Protein AF-A0A8X7CI23-F1 (afdb_monomer)

pLDDT: mean 81.26, std 14.72, range [52.5, 96.38]

Nearest PDB structures (foldseek):
  6j4f-assembly2_B  TM=7.110E-01  e=5.599E+00  Arabidopsis thaliana
  6rw9-assembly1_A  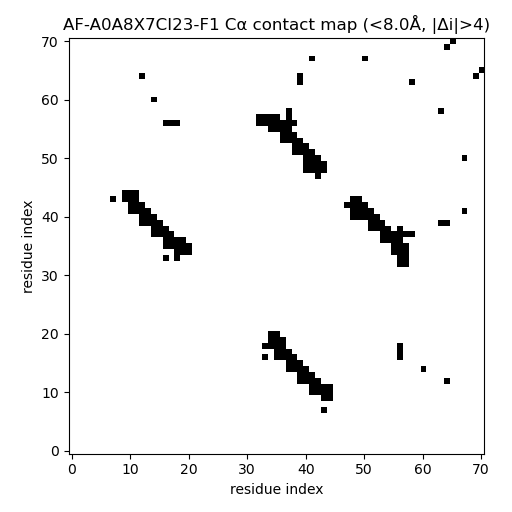TM=3.508E-01  e=2.877E+00  Morganella morganii subsp. morganii
  7ua4-assembly1_A  TM=1.714E-01  e=1.773E+00  Homo sapiens
  6rw8-assembly1_A  TM=2.076E-01  e=3.894E+00  Xenorhabdus nematophila
  8tv0-assembly1_E  TM=2.827E-01  e=4.960E+00  Xenorhabdus nematophila

Structure (mmCIF, N/CA/C/O backbone):
data_AF-A0A8X7CI23-F1
#
_entry.id   AF-A0A8X7CI23-F1
#
loop_
_atom_site.group_PDB
_atom_site.id
_atom_site.type_symbol
_atom_site.label_atom_id
_atom_site.label_alt_id
_atom_site.label_comp_id
_atom_site.label_asym_id
_atom_site.label_entity_id
_atom_site.label_seq_id
_atom_site.pdbx_PDB_ins_code
_atom_site.Cartn_x
_atom_site.Cartn_y
_atom_site.Cartn_z
_atom_site.occupancy
_atom_site.B_iso_or_equiv
_atom_site.auth_seq_id
_atom_site.auth_comp_id
_atom_site.auth_asym_id
_atom_site.auth_atom_id
_atom_site.pdbx_PDB_model_num
ATOM 1 N N . MET A 1 1 ? -20.665 -3.697 8.218 1.00 57.19 1 MET A N 1
ATOM 2 C CA . MET A 1 1 ? -20.486 -4.633 9.351 1.00 57.19 1 MET A CA 1
ATOM 3 C C . MET A 1 1 ? -21.086 -4.000 10.594 1.00 57.19 1 MET A C 1
ATOM 5 O O . MET A 1 1 ? -20.733 -2.867 10.897 1.00 57.19 1 MET A O 1
ATOM 9 N N . ILE A 1 2 ? -22.020 -4.673 11.268 1.00 56.41 2 ILE A N 1
ATOM 10 C CA .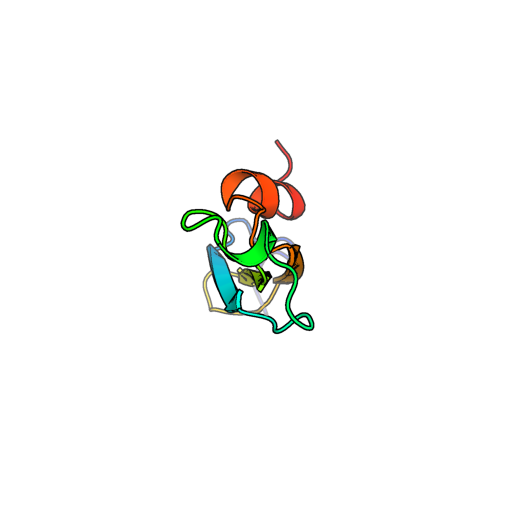 ILE A 1 2 ? -22.585 -4.194 12.540 1.00 56.41 2 ILE A CA 1
ATOM 11 C C . ILE A 1 2 ? -21.458 -4.160 13.585 1.00 56.41 2 ILE A C 1
ATOM 13 O O . ILE A 1 2 ? -20.748 -5.148 13.744 1.00 56.41 2 ILE A O 1
ATOM 17 N N . GLY A 1 3 ? -21.260 -3.012 14.241 1.00 64.94 3 GLY A N 1
ATOM 18 C CA . GLY A 1 3 ? -20.310 -2.854 15.353 1.00 64.94 3 GLY A CA 1
ATOM 19 C C . GLY A 1 3 ? -18.885 -2.393 15.011 1.00 64.94 3 GLY A C 1
ATOM 20 O O . GLY A 1 3 ? -18.091 -2.235 15.932 1.00 64.94 3 GLY A O 1
ATOM 21 N N . LYS A 1 4 ? -18.535 -2.136 13.739 1.00 63.09 4 LYS A N 1
ATOM 22 C CA . LYS A 1 4 ? -17.226 -1.548 13.378 1.00 63.09 4 LYS A CA 1
ATOM 23 C C . LYS A 1 4 ? -17.340 -0.055 13.072 1.00 63.09 4 LYS A C 1
ATOM 25 O O . LYS A 1 4 ? -18.285 0.371 12.409 1.00 63.09 4 LYS A O 1
ATOM 30 N N . ASN A 1 5 ? -16.364 0.726 13.541 1.00 67.25 5 ASN A N 1
ATOM 31 C CA . ASN A 1 5 ? -16.245 2.141 13.198 1.00 67.25 5 ASN A CA 1
ATOM 32 C C . ASN A 1 5 ? -16.076 2.289 11.674 1.00 67.25 5 ASN A C 1
ATOM 34 O O . ASN A 1 5 ? -15.409 1.467 11.046 1.00 67.25 5 ASN A O 1
ATOM 38 N N . LYS A 1 6 ? -16.704 3.310 11.076 1.00 71.88 6 LYS A N 1
ATOM 39 C CA . LYS A 1 6 ? -16.631 3.556 9.624 1.00 71.88 6 LYS A CA 1
ATOM 40 C C . LYS A 1 6 ? -15.202 3.852 9.170 1.00 71.88 6 LYS A C 1
ATOM 42 O O . LYS A 1 6 ? -14.863 3.566 8.028 1.00 71.88 6 LYS A O 1
ATOM 47 N N . THR A 1 7 ? -14.386 4.386 10.075 1.00 76.06 7 THR A N 1
ATOM 48 C CA . THR A 1 7 ? -12.959 4.609 9.859 1.00 76.06 7 THR A CA 1
ATOM 49 C C . THR A 1 7 ? -12.170 3.483 10.533 1.00 76.06 7 THR A C 1
ATOM 51 O O . THR A 1 7 ? -12.287 3.318 11.753 1.00 76.06 7 THR A O 1
ATOM 54 N N . PRO A 1 8 ? -11.385 2.692 9.782 1.00 78.81 8 PRO A N 1
ATOM 55 C CA . PRO A 1 8 ? -10.549 1.650 10.362 1.00 78.81 8 PRO A CA 1
ATOM 56 C C . PRO A 1 8 ? -9.44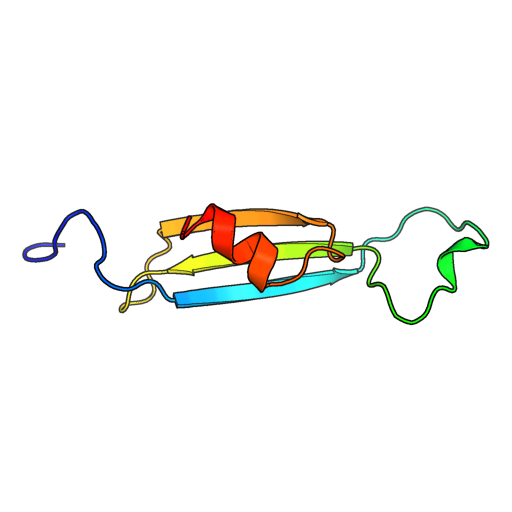6 2.281 11.218 1.00 78.81 8 PRO A C 1
ATOM 58 O O . PRO A 1 8 ? -8.793 3.232 10.801 1.00 78.81 8 PRO A O 1
ATOM 61 N N . SER A 1 9 ? -9.231 1.751 12.423 1.00 84.75 9 SER A N 1
ATOM 62 C CA . SER A 1 9 ? -8.171 2.233 13.325 1.00 84.75 9 SER A CA 1
ATOM 63 C C . SER A 1 9 ? -6.788 1.684 12.969 1.00 84.75 9 SER A C 1
ATOM 65 O O . SER A 1 9 ? -5.781 2.235 13.396 1.00 84.75 9 SER A O 1
ATOM 67 N N . VAL A 1 10 ? -6.740 0.585 12.212 1.00 88.19 10 VAL A N 1
ATOM 68 C CA . VAL A 1 10 ? -5.518 -0.069 11.733 1.00 88.19 10 VAL A CA 1
ATOM 69 C C . VAL A 1 10 ? -5.749 -0.485 10.286 1.00 88.19 10 VAL A C 1
ATOM 71 O O . VAL A 1 10 ? -6.796 -1.057 9.971 1.00 88.19 10 VAL A O 1
ATOM 74 N N . GLY A 1 11 ? -4.764 -0.218 9.431 1.00 90.88 11 GLY A N 1
ATOM 75 C CA . GLY A 1 11 ? -4.708 -0.705 8.057 1.00 90.88 11 GLY A CA 1
ATOM 76 C C . GLY A 1 11 ? -3.420 -1.486 7.813 1.00 90.88 11 GLY A C 1
ATOM 77 O O . GLY A 1 11 ? -2.378 -1.163 8.381 1.00 90.88 11 GLY A O 1
ATOM 78 N N . ILE A 1 12 ? -3.499 -2.519 6.979 1.00 94.38 12 ILE A N 1
ATOM 79 C CA . ILE A 1 12 ? -2.349 -3.309 6.529 1.00 94.38 12 ILE A CA 1
ATOM 80 C C . ILE A 1 12 ? -2.084 -2.927 5.078 1.00 94.38 12 ILE A C 1
ATOM 82 O O . ILE A 1 12 ? -3.001 -2.981 4.260 1.00 94.38 12 ILE A O 1
ATOM 86 N N . ILE A 1 13 ? -0.847 -2.534 4.773 1.00 94.88 13 ILE A N 1
ATOM 87 C CA . ILE A 1 13 ? -0.422 -2.173 3.419 1.00 94.88 13 ILE A CA 1
ATOM 88 C C . ILE A 1 13 ? 0.440 -3.299 2.864 1.00 94.88 13 ILE A C 1
ATOM 90 O O . ILE A 1 13 ? 1.444 -3.666 3.473 1.00 94.88 13 ILE A O 1
ATOM 94 N N . ASP A 1 14 ? 0.063 -3.797 1.694 1.00 94.62 14 ASP A N 1
ATOM 95 C CA . ASP A 1 14 ? 0.888 -4.696 0.891 1.00 94.62 14 ASP A CA 1
ATOM 96 C C . ASP A 1 14 ? 1.288 -4.010 -0.416 1.00 94.62 14 ASP A C 1
ATOM 98 O O . ASP A 1 14 ? 0.515 -3.225 -0.979 1.00 94.62 14 ASP A O 1
ATOM 102 N N . SER A 1 15 ? 2.499 -4.295 -0.899 1.00 93.25 15 SER A N 1
ATOM 103 C CA . SER A 1 15 ? 2.994 -3.741 -2.153 1.00 93.25 15 SER A CA 1
ATOM 104 C C . SER A 1 15 ? 3.537 -4.812 -3.087 1.00 93.25 15 SER A C 1
ATOM 106 O O . SER A 1 15 ? 4.237 -5.743 -2.696 1.00 93.25 15 SER A O 1
ATOM 108 N N . GLN A 1 16 ? 3.234 -4.663 -4.376 1.00 93.56 16 GLN A N 1
ATOM 109 C CA . GLN A 1 16 ? 3.710 -5.585 -5.399 1.00 93.56 16 GLN A CA 1
ATOM 110 C C . GLN A 1 16 ? 4.138 -4.833 -6.650 1.00 93.56 16 GLN A C 1
ATOM 112 O O . GLN A 1 16 ? 3.423 -3.961 -7.136 1.00 93.56 16 GLN A O 1
ATOM 117 N N . SER A 1 17 ? 5.293 -5.203 -7.203 1.00 91.06 17 SER A N 1
ATOM 118 C CA . SER A 1 17 ? 5.807 -4.649 -8.459 1.00 91.06 17 SER A CA 1
ATOM 119 C C . SER A 1 17 ? 5.727 -5.668 -9.586 1.00 91.06 17 SER A C 1
ATOM 121 O O . SER A 1 17 ? 6.076 -6.832 -9.404 1.00 91.06 17 SER A O 1
ATOM 123 N N . VAL A 1 18 ? 5.320 -5.213 -10.767 1.00 89.81 18 VAL A N 1
ATOM 124 C CA . VAL A 1 18 ? 5.308 -5.997 -12.003 1.00 89.81 18 VAL A CA 1
ATOM 125 C C . VAL A 1 18 ? 6.173 -5.279 -13.031 1.00 89.81 18 VAL A C 1
ATOM 127 O O . VAL A 1 18 ? 6.014 -4.077 -13.255 1.00 89.81 18 VAL A O 1
ATOM 130 N N . LYS A 1 19 ? 7.102 -6.009 -13.657 1.00 86.44 19 LYS A N 1
ATOM 131 C CA . LYS A 1 19 ? 7.911 -5.485 -14.764 1.00 86.44 19 LYS A CA 1
ATOM 132 C C . LYS A 1 19 ? 6.999 -5.185 -15.953 1.00 86.44 19 LYS A C 1
ATOM 134 O O . LYS A 1 19 ? 6.168 -6.014 -16.312 1.00 86.44 19 LYS A O 1
ATOM 139 N N . T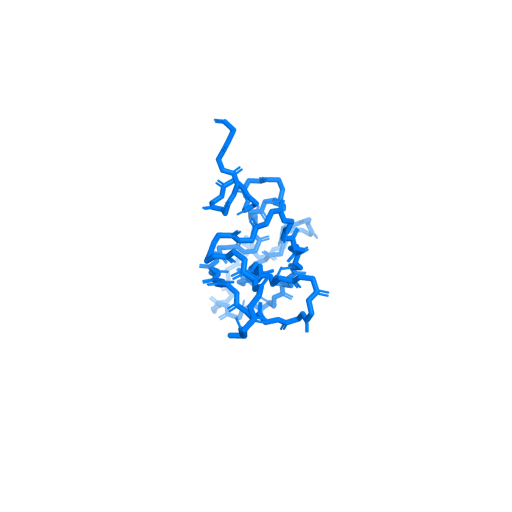HR A 1 20 ? 7.165 -4.020 -16.566 1.00 75.38 20 THR A N 1
ATOM 140 C CA . THR A 1 20 ? 6.429 -3.643 -17.780 1.00 75.38 20 THR A CA 1
ATOM 141 C C . THR A 1 20 ? 7.400 -3.511 -18.935 1.00 75.38 20 THR A C 1
ATOM 143 O O . THR A 1 20 ? 8.462 -2.913 -18.773 1.00 75.38 20 THR A O 1
ATOM 146 N N . THR A 1 21 ? 7.037 -4.028 -20.103 1.00 67.12 21 THR A N 1
ATOM 147 C CA . THR A 1 21 ? 7.867 -3.913 -21.302 1.00 67.12 21 THR A CA 1
ATOM 148 C C . THR A 1 21 ? 7.652 -2.548 -21.952 1.00 67.12 21 THR A C 1
ATOM 150 O O . THR A 1 21 ? 6.543 -2.232 -22.376 1.00 67.12 21 THR A O 1
ATOM 153 N N . GLN A 1 22 ? 8.711 -1.749 -22.058 1.00 59.81 22 GLN A N 1
ATOM 154 C CA . GLN A 1 22 ? 8.799 -0.640 -23.009 1.00 59.81 22 GLN A CA 1
ATOM 155 C C . GLN A 1 22 ? 9.760 -1.084 -24.123 1.00 59.81 22 GLN A C 1
ATOM 157 O O . GLN A 1 22 ? 10.657 -1.889 -23.876 1.00 59.81 22 GLN A O 1
ATOM 162 N N . LYS A 1 23 ? 9.520 -0.676 -25.372 1.00 56.97 23 LYS A N 1
ATOM 163 C CA . LYS A 1 23 ? 10.308 -1.128 -26.527 1.00 56.97 23 LYS A CA 1
ATOM 164 C C . LYS A 1 23 ? 11.742 -0.568 -26.437 1.00 56.97 23 LYS A C 1
ATOM 166 O O . LYS A 1 23 ? 11.946 0.571 -26.815 1.00 56.97 23 LYS A O 1
ATOM 171 N N . GLY A 1 24 ? 12.654 -1.400 -25.926 1.00 54.16 24 GLY A N 1
ATOM 172 C CA . GLY A 1 24 ? 14.126 -1.363 -25.947 1.00 54.16 24 GLY A CA 1
ATOM 173 C C . GLY A 1 24 ? 14.838 -0.041 -26.237 1.00 54.16 24 GLY A C 1
ATOM 174 O O . GLY A 1 24 ? 15.055 0.266 -27.407 1.00 54.16 24 GLY A O 1
ATOM 175 N N . ASP A 1 25 ? 15.325 0.620 -25.185 1.00 57.75 25 ASP A N 1
ATOM 176 C CA . ASP A 1 25 ? 16.378 1.642 -25.254 1.00 57.75 25 ASP A CA 1
ATOM 177 C C . ASP A 1 25 ? 17.642 1.170 -24.499 1.00 57.75 25 ASP A C 1
ATOM 179 O O . ASP A 1 25 ? 17.537 0.477 -23.487 1.00 57.75 25 ASP A O 1
ATOM 183 N N . PRO A 1 26 ? 18.866 1.551 -24.916 1.00 55.66 26 PRO A N 1
ATOM 184 C CA . PRO A 1 26 ? 20.118 1.137 -24.258 1.00 55.66 26 PRO A CA 1
ATOM 185 C C . PRO A 1 26 ? 20.207 1.492 -22.761 1.00 55.66 26 PRO A C 1
ATOM 187 O O . PRO A 1 26 ? 20.931 0.849 -22.001 1.00 55.66 26 PRO A O 1
ATOM 190 N N . GLU A 1 27 ? 19.430 2.481 -22.310 1.00 57.66 27 GLU A N 1
ATOM 191 C CA . GLU A 1 27 ? 19.283 2.856 -20.898 1.00 57.66 27 GLU A CA 1
ATOM 192 C C . GLU A 1 27 ? 18.500 1.820 -20.055 1.00 57.66 27 GLU A C 1
ATOM 194 O O . GLU A 1 27 ? 18.297 1.996 -18.850 1.00 57.66 27 GLU A O 1
ATOM 199 N N . ASP A 1 28 ? 18.035 0.722 -20.659 1.00 52.50 28 ASP A N 1
ATOM 200 C CA . ASP A 1 28 ? 17.317 -0.384 -20.011 1.00 52.50 28 ASP A CA 1
ATOM 201 C C . ASP A 1 28 ? 18.202 -1.284 -19.125 1.00 52.50 28 ASP A C 1
ATOM 203 O O . ASP A 1 28 ? 17.687 -2.152 -18.422 1.00 52.50 28 ASP A O 1
ATOM 207 N N . MET A 1 29 ? 19.521 -1.057 -19.089 1.00 53.19 29 MET A N 1
A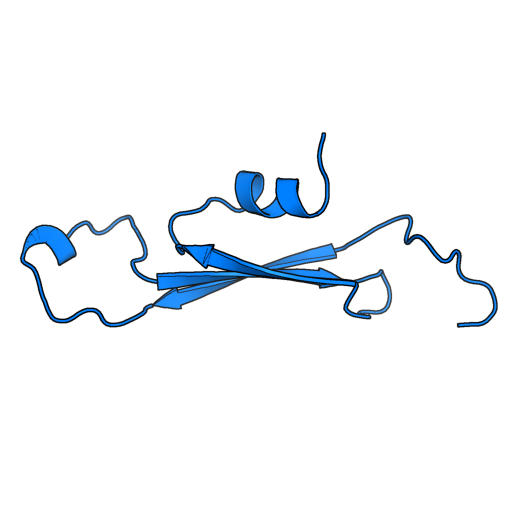TOM 208 C CA . MET A 1 29 ? 20.489 -1.871 -18.335 1.00 53.19 29 MET A CA 1
ATOM 209 C C . MET A 1 29 ? 20.806 -1.379 -16.908 1.00 53.19 29 MET A C 1
ATOM 211 O O . MET A 1 29 ? 21.721 -1.905 -16.272 1.00 53.19 29 MET A O 1
ATOM 215 N N . MET A 1 30 ? 20.071 -0.412 -16.342 1.00 57.12 30 MET A N 1
ATOM 216 C CA . MET A 1 30 ? 20.273 -0.029 -14.933 1.00 57.12 30 MET A CA 1
ATOM 217 C C . MET A 1 30 ? 19.687 -1.082 -13.972 1.00 57.12 30 MET A C 1
ATOM 219 O O . MET A 1 30 ? 18.526 -1.019 -13.570 1.00 57.12 30 MET A O 1
ATOM 223 N N . LEU A 1 31 ? 20.531 -2.041 -13.579 1.00 55.38 31 LEU A N 1
ATOM 224 C CA . LEU A 1 31 ? 20.224 -3.273 -12.829 1.00 55.38 31 LEU A CA 1
ATOM 225 C C . LEU A 1 31 ? 19.450 -3.104 -11.503 1.00 55.38 31 LEU A C 1
ATOM 227 O O . LEU A 1 31 ? 18.874 -4.075 -11.018 1.00 55.38 31 LEU A O 1
ATOM 231 N N . ALA A 1 32 ? 19.421 -1.909 -10.907 1.00 57.41 32 ALA A N 1
ATOM 232 C CA . ALA A 1 32 ? 18.820 -1.679 -9.589 1.00 57.41 32 ALA A CA 1
ATOM 233 C C . ALA A 1 32 ? 17.384 -1.124 -9.622 1.00 57.41 32 ALA A C 1
ATOM 235 O O . ALA A 1 32 ? 16.704 -1.131 -8.597 1.00 57.41 32 ALA A O 1
ATOM 236 N N . LYS A 1 33 ? 16.901 -0.623 -10.769 1.00 62.47 33 LYS A N 1
ATOM 237 C CA . LYS A 1 33 ? 15.591 0.039 -10.852 1.00 62.47 33 LYS A CA 1
ATOM 238 C C . LYS A 1 33 ? 14.625 -0.833 -11.638 1.00 62.47 33 LYS A C 1
ATOM 240 O O . LYS A 1 33 ? 14.769 -1.008 -12.844 1.00 62.47 33 LYS A O 1
ATOM 245 N N . ILE A 1 34 ? 13.615 -1.374 -10.957 1.00 68.56 34 ILE A N 1
ATOM 246 C CA . ILE A 1 34 ? 12.538 -2.105 -11.629 1.00 68.56 34 ILE A CA 1
ATOM 247 C C . ILE A 1 34 ? 11.789 -1.104 -12.520 1.00 68.56 34 ILE A C 1
ATOM 249 O O . ILE A 1 34 ? 11.053 -0.253 -12.021 1.00 68.56 34 ILE A O 1
ATOM 253 N N . LYS A 1 35 ? 11.975 -1.199 -13.843 1.00 75.38 35 LYS A N 1
ATOM 254 C CA . LYS A 1 35 ? 11.086 -0.555 -14.818 1.00 75.38 35 LYS A CA 1
ATOM 255 C C . LYS A 1 35 ? 9.782 -1.351 -14.836 1.00 75.38 35 LYS A C 1
ATOM 257 O O . LYS A 1 35 ? 9.739 -2.517 -15.233 1.00 75.38 35 LYS A O 1
ATOM 262 N N . GLY A 1 36 ? 8.733 -0.758 -14.283 1.00 87.12 36 GLY A N 1
ATOM 263 C CA . GLY A 1 36 ? 7.502 -1.474 -13.992 1.00 87.12 36 GLY A CA 1
ATOM 264 C C . GLY A 1 36 ? 6.440 -0.603 -13.346 1.00 87.12 36 GLY A C 1
ATOM 265 O O . GLY A 1 36 ? 6.628 0.597 -13.137 1.00 87.12 36 GLY A O 1
ATOM 266 N N . ARG A 1 37 ? 5.333 -1.239 -12.974 1.00 92.06 37 ARG A N 1
ATOM 267 C CA . ARG A 1 37 ? 4.293 -0.647 -12.132 1.00 92.06 37 ARG A CA 1
ATOM 268 C C . ARG A 1 37 ? 4.311 -1.316 -10.770 1.00 92.06 37 ARG A C 1
ATOM 270 O O . ARG A 1 37 ? 4.383 -2.541 -10.696 1.00 92.06 37 ARG A O 1
ATOM 277 N N . LYS A 1 38 ? 4.257 -0.516 -9.710 1.00 93.56 38 LYS A N 1
ATOM 278 C CA . LYS A 1 38 ? 4.044 -0.996 -8.345 1.00 93.56 38 LYS A CA 1
ATOM 279 C C . LYS A 1 38 ? 2.643 -0.601 -7.914 1.00 93.56 38 LYS A C 1
ATOM 281 O O . LYS A 1 38 ? 2.206 0.510 -8.205 1.00 93.56 38 LYS A O 1
ATOM 286 N N . ARG A 1 39 ? 1.953 -1.538 -7.276 1.00 95.88 39 ARG A N 1
ATOM 287 C CA . ARG A 1 39 ? 0.678 -1.310 -6.610 1.00 95.88 39 ARG A CA 1
ATOM 288 C C . ARG A 1 39 ? 0.872 -1.358 -5.107 1.00 95.88 39 ARG A C 1
ATOM 290 O O . ARG A 1 39 ? 1.607 -2.224 -4.636 1.00 95.88 39 ARG A O 1
ATOM 297 N N . HIS A 1 40 ? 0.162 -0.496 -4.400 1.00 96.38 40 HIS A N 1
ATOM 298 C CA . HIS A 1 40 ? -0.047 -0.581 -2.963 1.00 96.38 40 HIS A CA 1
ATOM 299 C C . HIS A 1 40 ? -1.528 -0.788 -2.708 1.00 96.38 40 HIS A C 1
ATOM 301 O O . HIS A 1 40 ? -2.363 -0.098 -3.292 1.00 96.38 40 HIS A O 1
ATOM 307 N N . ILE A 1 41 ? -1.854 -1.757 -1.864 1.00 96.31 41 ILE A N 1
ATOM 308 C CA . ILE A 1 41 ? -3.226 -2.049 -1.458 1.00 96.31 41 ILE A CA 1
ATOM 309 C C . ILE A 1 41 ? -3.278 -1.923 0.054 1.00 96.31 41 ILE A C 1
ATOM 311 O O . ILE A 1 41 ? -2.461 -2.526 0.747 1.00 96.31 41 ILE A O 1
ATOM 315 N N . ILE A 1 42 ? -4.247 -1.159 0.552 1.00 95.38 42 ILE A N 1
ATOM 316 C CA . ILE A 1 42 ? -4.539 -1.067 1.977 1.00 95.38 42 ILE A CA 1
ATOM 317 C C . ILE A 1 42 ? -5.836 -1.814 2.287 1.00 95.38 42 ILE A C 1
ATOM 319 O O . ILE A 1 42 ? -6.870 -1.604 1.644 1.00 95.38 42 ILE A O 1
ATOM 323 N N . VAL A 1 43 ? -5.771 -2.700 3.277 1.00 93.75 43 VAL A N 1
ATOM 324 C CA . VAL A 1 43 ? -6.906 -3.486 3.775 1.00 93.75 43 VAL A CA 1
ATOM 325 C C . VAL A 1 43 ? -7.125 -3.244 5.264 1.00 93.75 43 VAL A C 1
ATOM 327 O O . VAL A 1 43 ? -6.200 -2.864 5.986 1.00 93.75 43 VAL A O 1
ATOM 330 N N . ASP A 1 44 ? -8.350 -3.468 5.733 1.00 91.50 44 ASP A N 1
ATOM 331 C CA . ASP A 1 44 ? -8.649 -3.520 7.162 1.00 91.50 44 ASP A CA 1
ATOM 332 C C . ASP A 1 44 ? -8.146 -4.832 7.801 1.00 91.50 44 ASP A C 1
ATOM 334 O O . ASP A 1 44 ? -7.626 -5.732 7.137 1.00 91.50 44 ASP A O 1
ATOM 338 N N . THR A 1 45 ? -8.323 -4.966 9.116 1.00 89.81 45 THR A N 1
ATOM 339 C CA . THR A 1 45 ? -7.840 -6.130 9.879 1.00 89.81 45 THR A CA 1
ATOM 340 C C . THR A 1 45 ? -8.529 -7.454 9.547 1.00 89.81 45 THR A C 1
ATOM 342 O O . THR A 1 45 ? -8.067 -8.498 9.998 1.00 89.81 45 THR A O 1
ATOM 345 N N . VAL A 1 46 ? -9.626 -7.443 8.785 1.00 90.81 46 VAL A N 1
ATOM 346 C CA . VAL A 1 46 ? -10.306 -8.661 8.314 1.00 90.81 46 VAL A CA 1
ATOM 347 C C . VAL A 1 46 ? -10.140 -8.866 6.806 1.00 90.81 46 VAL A C 1
ATOM 349 O O . VAL A 1 46 ? -10.798 -9.732 6.234 1.00 90.81 46 VAL A O 1
ATOM 352 N N . GLY A 1 47 ? -9.250 -8.099 6.167 1.00 89.75 47 GLY A N 1
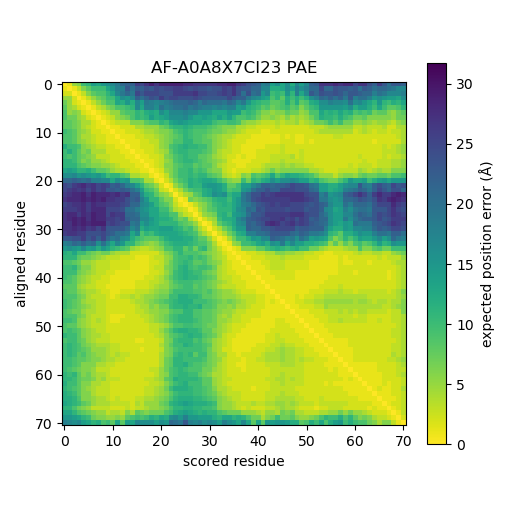ATOM 353 C CA . GLY A 1 47 ? -8.898 -8.239 4.756 1.00 89.75 47 GLY A CA 1
ATOM 354 C C . GLY A 1 47 ? -9.824 -7.505 3.785 1.00 89.75 47 GLY A C 1
ATOM 355 O O . GLY A 1 47 ? -9.751 -7.758 2.583 1.00 89.75 47 GLY A O 1
ATOM 356 N N . LEU A 1 48 ? -10.694 -6.603 4.255 1.00 91.38 48 LEU A N 1
ATOM 357 C CA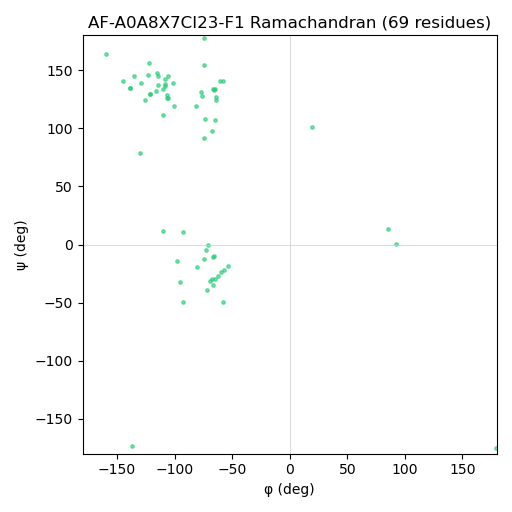 . LEU A 1 48 ? -11.51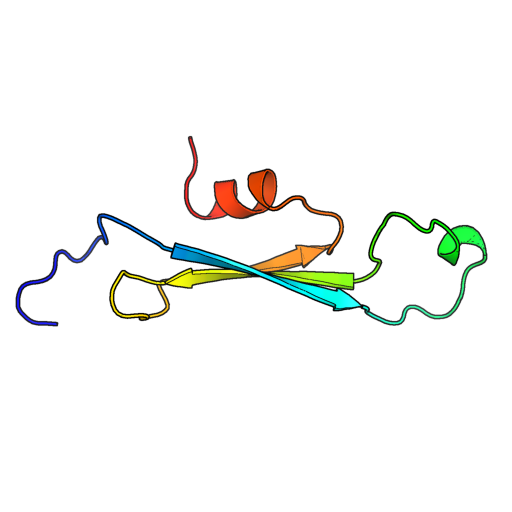1 -5.781 3.360 1.00 91.38 48 LEU A CA 1
ATOM 358 C C . LEU A 1 48 ? -10.668 -4.663 2.752 1.00 91.38 48 LEU A C 1
ATOM 360 O O . LEU A 1 48 ? -10.037 -3.895 3.475 1.00 91.38 48 LEU A O 1
ATOM 364 N N . VAL A 1 49 ? -10.695 -4.544 1.424 1.00 92.38 49 VAL A N 1
ATOM 365 C CA . VAL A 1 49 ? -9.985 -3.482 0.699 1.00 92.38 49 VAL A CA 1
ATOM 366 C C . VAL A 1 49 ? -10.564 -2.119 1.063 1.00 92.38 49 VAL A C 1
ATOM 368 O O . VAL A 1 49 ? -11.759 -1.881 0.900 1.00 92.38 49 VAL A O 1
ATOM 371 N N . ILE A 1 50 ? -9.691 -1.228 1.530 1.00 92.06 50 ILE A N 1
ATOM 372 C CA . ILE A 1 50 ? -9.998 0.176 1.809 1.00 92.06 50 ILE A CA 1
ATOM 373 C C . ILE A 1 50 ? -9.677 1.017 0.568 1.00 92.06 50 ILE A C 1
ATOM 375 O O . ILE A 1 50 ? -10.515 1.797 0.123 1.00 92.06 50 ILE A O 1
ATOM 379 N N . ALA A 1 51 ? -8.483 0.841 -0.009 1.00 92.94 51 ALA A N 1
ATOM 380 C CA . ALA A 1 51 ? -8.035 1.544 -1.211 1.00 92.94 51 ALA A CA 1
ATOM 381 C C . ALA A 1 51 ? -6.886 0.797 -1.909 1.00 92.94 51 ALA A C 1
ATOM 383 O O . ALA A 1 51 ? -6.238 -0.076 -1.324 1.00 92.94 51 ALA A O 1
ATOM 384 N N . ALA A 1 52 ? -6.627 1.159 -3.164 1.00 95.44 52 ALA A N 1
ATOM 385 C CA . ALA A 1 52 ? -5.494 0.670 -3.935 1.00 95.44 52 ALA A CA 1
ATOM 386 C C . ALA A 1 52 ? -4.967 1.773 -4.856 1.00 95.44 52 ALA A C 1
ATOM 388 O O . ALA A 1 52 ? -5.753 2.493 -5.469 1.00 95.44 52 ALA A O 1
ATOM 389 N N . GLU A 1 53 ? -3.648 1.858 -4.993 1.00 96.19 53 GLU A N 1
ATOM 390 C CA . GLU A 1 53 ? -2.989 2.834 -5.854 1.00 96.19 53 GLU A CA 1
ATOM 391 C C . GLU A 1 53 ? -1.873 2.193 -6.667 1.00 96.19 53 GLU A C 1
ATOM 393 O O . GLU A 1 53 ? -1.207 1.265 -6.210 1.00 96.19 53 GLU A O 1
ATOM 398 N N . VAL A 1 54 ? -1.687 2.671 -7.898 1.00 94.75 54 VAL A N 1
ATOM 399 C CA . VAL A 1 54 ? -0.683 2.156 -8.828 1.00 94.75 54 VAL A CA 1
ATOM 400 C C . VAL A 1 54 ? 0.190 3.297 -9.318 1.00 94.75 54 VAL A C 1
ATOM 402 O O . VAL A 1 54 ? -0.284 4.241 -9.944 1.00 94.75 54 VAL A O 1
ATOM 405 N N . HIS A 1 55 ? 1.495 3.156 -9.142 1.00 92.38 55 HIS A N 1
ATOM 406 C CA . HIS A 1 55 ? 2.486 4.128 -9.586 1.00 92.38 55 HIS A CA 1
ATOM 407 C C . HIS A 1 55 ? 3.689 3.429 -10.230 1.00 92.38 55 HIS A C 1
ATOM 409 O O . HIS A 1 55 ? 3.685 2.220 -10.482 1.00 92.38 55 HIS A O 1
ATOM 415 N N . SER A 1 56 ? 4.729 4.193 -10.564 1.00 91.12 56 SER A N 1
ATOM 416 C CA . SER A 1 56 ? 5.983 3.619 -11.060 1.00 91.12 56 SER A CA 1
ATOM 417 C C . SER A 1 56 ? 6.570 2.645 -10.034 1.00 91.12 56 SER A C 1
ATOM 419 O O . SER A 1 56 ? 6.555 2.921 -8.833 1.00 91.12 56 SER A O 1
ATOM 421 N N . ALA A 1 57 ? 7.137 1.526 -10.491 1.00 89.56 57 ALA A N 1
ATOM 422 C CA . ALA A 1 57 ? 7.835 0.578 -9.620 1.00 89.56 57 ALA A CA 1
ATOM 423 C C . ALA A 1 57 ? 9.110 1.150 -8.982 1.00 89.56 57 ALA A C 1
ATOM 425 O O . ALA A 1 57 ? 9.658 0.555 -8.058 1.00 89.56 57 ALA A O 1
ATOM 426 N N . SER A 1 58 ? 9.544 2.332 -9.423 1.00 87.31 58 SER A N 1
ATOM 427 C CA . SER A 1 58 ? 10.634 3.073 -8.797 1.00 87.31 58 SER A CA 1
ATOM 428 C C . SER A 1 58 ? 10.285 3.749 -7.473 1.00 87.31 58 SER A C 1
ATOM 430 O O . SER A 1 58 ? 11.193 4.248 -6.816 1.00 87.31 58 SER A O 1
ATOM 432 N N . ILE A 1 59 ? 9.003 3.846 -7.120 1.00 90.25 59 ILE A N 1
ATOM 433 C CA . ILE A 1 59 ? 8.565 4.464 -5.867 1.00 90.25 59 ILE A CA 1
ATOM 434 C C . ILE A 1 59 ? 8.801 3.485 -4.710 1.00 90.25 59 ILE A C 1
ATOM 436 O O . ILE A 1 59 ? 8.459 2.294 -4.786 1.00 90.25 59 ILE A O 1
ATOM 440 N N . GLN A 1 60 ? 9.418 3.988 -3.640 1.00 89.75 60 GLN A N 1
ATOM 441 C CA . GLN A 1 60 ? 9.674 3.209 -2.433 1.00 89.75 60 GLN A CA 1
ATOM 442 C C . GLN A 1 60 ? 8.389 3.017 -1.631 1.00 89.75 60 GLN A C 1
ATOM 444 O O . GLN A 1 60 ? 7.472 3.830 -1.703 1.00 89.75 60 GLN A O 1
ATOM 449 N N . ASP A 1 61 ? 8.322 1.949 -0.836 1.00 91.44 61 ASP A N 1
ATOM 450 C CA . ASP A 1 61 ? 7.106 1.648 -0.073 1.00 91.44 61 ASP A CA 1
ATOM 451 C C . ASP A 1 61 ? 6.794 2.705 0.979 1.00 91.44 61 ASP A C 1
ATOM 453 O O . ASP A 1 61 ? 5.627 2.975 1.227 1.00 91.44 61 ASP A O 1
ATOM 457 N N . ARG A 1 62 ? 7.821 3.367 1.525 1.00 92.00 62 ARG A N 1
ATOM 458 C CA . ARG A 1 62 ? 7.646 4.522 2.410 1.00 92.00 62 ARG A CA 1
ATOM 459 C C . ARG A 1 62 ? 6.871 5.646 1.725 1.00 92.00 62 ARG A C 1
ATOM 461 O O . ARG A 1 62 ? 5.920 6.155 2.306 1.00 92.00 62 ARG A O 1
ATOM 468 N N . ASP A 1 63 ? 7.278 6.014 0.514 1.00 92.56 63 ASP A N 1
ATOM 469 C CA . ASP A 1 63 ? 6.669 7.117 -0.233 1.00 92.56 63 ASP A CA 1
ATOM 470 C C . ASP A 1 63 ? 5.270 6.731 -0.733 1.00 92.56 63 ASP A C 1
ATOM 472 O O . ASP A 1 63 ? 4.345 7.531 -0.653 1.00 92.56 63 ASP A O 1
ATOM 476 N N . GLY A 1 64 ? 5.085 5.483 -1.180 1.00 91.38 64 GLY A N 1
ATOM 477 C CA . GLY A 1 64 ? 3.769 4.965 -1.571 1.00 91.38 64 GLY A CA 1
ATOM 478 C C . GLY A 1 64 ? 2.795 4.842 -0.392 1.00 91.38 64 GLY A C 1
ATOM 479 O O . GLY A 1 64 ? 1.607 5.118 -0.536 1.00 91.38 64 GLY A O 1
ATOM 480 N N . ALA A 1 65 ? 3.282 4.494 0.804 1.00 92.25 65 ALA A N 1
ATOM 481 C CA . ALA A 1 65 ? 2.453 4.393 2.005 1.00 92.25 65 ALA A CA 1
ATOM 482 C C . ALA A 1 65 ? 1.910 5.752 2.479 1.00 92.25 65 ALA A C 1
ATOM 484 O O . ALA A 1 65 ? 0.812 5.795 3.036 1.00 92.25 65 ALA A O 1
ATOM 485 N N . GLN A 1 66 ? 2.630 6.855 2.226 1.00 93.19 66 GLN A N 1
ATOM 486 C CA . GLN A 1 66 ? 2.183 8.214 2.574 1.00 93.19 66 GLN A CA 1
ATOM 487 C C . GLN A 1 66 ? 0.865 8.600 1.898 1.00 93.19 66 GLN A C 1
ATOM 489 O O . GLN A 1 66 ? 0.141 9.446 2.414 1.00 93.19 66 GLN A O 1
ATOM 494 N N . ILE A 1 67 ? 0.519 7.964 0.776 1.00 89.31 67 ILE A N 1
ATOM 495 C CA . ILE A 1 67 ? -0.739 8.247 0.083 1.00 89.31 67 ILE A CA 1
ATOM 496 C C . ILE A 1 67 ? -1.949 7.761 0.897 1.00 89.31 67 ILE A C 1
ATOM 498 O O . ILE A 1 67 ? -3.012 8.378 0.874 1.00 89.31 67 ILE A O 1
ATOM 502 N N . PHE A 1 68 ? -1.777 6.687 1.673 1.00 88.88 68 PHE A N 1
ATOM 503 C CA . PHE A 1 68 ? -2.827 6.133 2.533 1.00 88.88 68 PHE A CA 1
ATOM 504 C C . PHE A 1 68 ? -2.751 6.643 3.974 1.00 88.88 68 PHE A C 1
ATOM 506 O O . PHE A 1 68 ? -3.778 6.752 4.639 1.00 88.88 68 PHE A O 1
ATOM 513 N N . CYS A 1 69 ? -1.542 6.916 4.468 1.00 85.06 69 CYS A N 1
ATOM 514 C CA . CYS A 1 69 ? -1.286 7.376 5.829 1.00 85.06 69 CYS A CA 1
ATOM 515 C C . CYS A 1 69 ? -0.373 8.613 5.790 1.00 85.06 69 CYS A C 1
ATOM 517 O O . CYS A 1 69 ? 0.842 8.480 5.976 1.00 85.06 69 CYS A O 1
ATOM 519 N N . PRO A 1 70 ? -0.934 9.798 5.488 1.00 74.12 70 PRO A N 1
ATOM 520 C CA . PRO A 1 70 ? -0.174 11.038 5.523 1.00 74.12 70 PRO A CA 1
ATOM 521 C C . PRO A 1 70 ? 0.249 11.338 6.967 1.00 74.12 70 PRO A C 1
ATOM 523 O O . PRO A 1 70 ? -0.562 11.219 7.888 1.00 74.12 70 PRO A O 1
ATOM 526 N N . SER A 1 71 ? 1.527 11.680 7.153 1.00 67.69 71 SER A N 1
ATOM 527 C CA . SER A 1 71 ? 2.093 12.095 8.448 1.00 67.69 71 SER A CA 1
ATOM 528 C C . SER A 1 71 ? 1.564 13.438 8.932 1.00 67.69 71 SER A C 1
ATOM 530 O O . SER A 1 71 ? 1.485 14.346 8.072 1.00 67.69 71 SER A O 1
#

Foldseek 3Di:
DPPDDPDAPDKDKDKDWDADDDPDDPVVPPVPARQTKMKIWIAHPVRHTPDMDIDGSRDDPVRVVCVVPPD

Radius of gyration: 15.92 Å; Cα contacts (8 Å, |Δi|>4)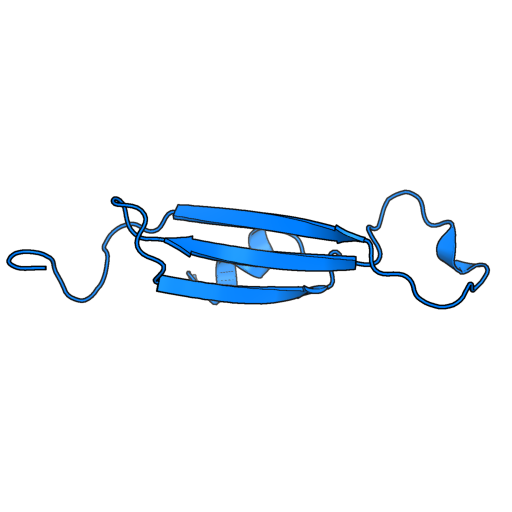: 97; chains: 1; bounding box: 43×21×42 Å

Organism: NCBI:txid2747483

Solvent-accessible surface area (backbone atoms only — not comparable to full-atom values): 4627 Å² total; per-residue (Å²): 116,94,94,60,69,95,66,72,94,54,72,49,75,50,75,52,72,44,80,54,92,69,93,82,56,88,82,74,69,57,89,87,56,57,60,29,40,20,36,41,38,33,20,37,92,86,67,49,77,75,50,72,51,76,47,58,31,73,60,50,68,72,66,61,44,38,79,83,56,70,131

Mean predicted aligned error: 8.24 Å

Secondary structure (DSSP, 8-state):
-TT--SS-S--EEEEEEEE------GGGG-TTS--EEEEEEEE-TTS-EEEEEEEETTS-HHHHHTTTS--

Sequence (71 aa):
MIGKNKTPSVGIIDSQSVKTTQKGDPEDMMLAKIKGRKRHIIVDTVGLVIAAEVHSASIQDRDGAQIFCPS

InterPro domains:
  IPR002559 Transposase IS4-like domain [PF01609] (7-66)